Protein AF-F6YIW2-F1 (afdb_monomer_lite)

Structure (mmCIF, N/CA/C/O backbone):
data_AF-F6YIW2-F1
#
_entry.id   AF-F6YIW2-F1
#
loop_
_atom_site.group_PDB
_atom_site.id
_atom_site.type_symbol
_atom_site.label_atom_id
_atom_site.label_alt_id
_atom_site.label_comp_id
_atom_site.label_asym_id
_atom_site.label_entity_id
_atom_site.label_seq_id
_atom_site.pdbx_PDB_ins_code
_atom_site.Cartn_x
_atom_site.Cartn_y
_atom_site.Cartn_z
_atom_site.occupancy
_atom_site.B_iso_or_equiv
_atom_site.auth_seq_id
_atom_site.auth_comp_id
_atom_site.auth_asym_id
_atom_site.auth_atom_id
_atom_site.pdbx_PDB_model_num
ATOM 1 N N . MET A 1 1 ? 50.194 9.192 -9.537 1.00 61.00 1 MET A N 1
ATOM 2 C CA . MET A 1 1 ? 49.036 10.017 -9.965 1.00 61.00 1 MET A CA 1
ATOM 3 C C . MET A 1 1 ? 48.082 9.234 -10.865 1.00 61.00 1 MET A C 1
ATOM 5 O O . MET A 1 1 ? 46.906 9.185 -10.552 1.00 61.00 1 MET A O 1
ATOM 9 N N . THR A 1 2 ? 48.572 8.534 -11.891 1.00 62.59 2 THR A N 1
ATOM 10 C CA . THR A 1 2 ? 47.769 7.711 -12.825 1.00 62.59 2 THR A CA 1
ATOM 11 C C . THR A 1 2 ? 46.947 6.589 -12.168 1.00 62.59 2 THR A C 1
ATOM 13 O O . THR A 1 2 ? 45.785 6.411 -12.507 1.00 62.59 2 THR A O 1
ATOM 16 N N . SER A 1 3 ? 47.510 5.873 -11.187 1.00 70.31 3 SER A N 1
ATOM 17 C CA . SER A 1 3 ? 46.817 4.786 -10.462 1.00 70.31 3 SER A CA 1
ATOM 18 C C . SER A 1 3 ? 45.597 5.271 -9.662 1.00 70.31 3 SER A C 1
ATOM 20 O O . SER A 1 3 ? 44.532 4.660 -9.704 1.00 70.31 3 SER A O 1
ATOM 22 N N . MET A 1 4 ? 45.712 6.435 -9.012 1.00 70.56 4 MET A N 1
ATOM 23 C CA . MET A 1 4 ? 44.607 7.037 -8.258 1.00 70.56 4 MET A CA 1
ATOM 24 C C . MET A 1 4 ? 43.477 7.487 -9.190 1.00 70.56 4 MET A C 1
ATOM 26 O O . MET A 1 4 ? 42.307 7.289 -8.878 1.00 70.56 4 MET A O 1
ATOM 30 N N . SER A 1 5 ? 43.817 8.025 -10.367 1.00 73.56 5 SER A N 1
ATOM 31 C CA . SER A 1 5 ? 42.841 8.389 -11.400 1.00 73.56 5 SER A CA 1
ATOM 32 C C . SER A 1 5 ? 42.092 7.168 -11.946 1.00 73.56 5 SER A C 1
ATOM 34 O O . SER A 1 5 ? 40.879 7.232 -12.116 1.00 73.56 5 SER A O 1
ATOM 36 N N . ILE A 1 6 ? 42.785 6.045 -12.165 1.00 78.31 6 ILE A N 1
ATOM 37 C CA . ILE A 1 6 ? 42.169 4.784 -12.608 1.00 78.31 6 ILE A CA 1
ATOM 38 C C . ILE A 1 6 ? 41.186 4.265 -11.549 1.00 78.31 6 ILE A C 1
ATOM 40 O O . ILE A 1 6 ? 40.052 3.928 -11.882 1.00 78.31 6 ILE A O 1
ATOM 44 N N . LEU A 1 7 ? 41.575 4.270 -10.269 1.00 76.31 7 LEU A N 1
ATOM 45 C CA . LEU A 1 7 ? 40.708 3.841 -9.167 1.00 76.31 7 LEU A CA 1
ATOM 46 C C . LEU A 1 7 ? 39.437 4.704 -9.055 1.00 76.31 7 LEU A C 1
ATOM 48 O O . LEU A 1 7 ? 38.348 4.168 -8.865 1.00 76.31 7 LEU A O 1
ATOM 52 N N . ILE A 1 8 ? 39.553 6.023 -9.243 1.00 74.25 8 ILE A N 1
ATOM 53 C CA . ILE A 1 8 ? 38.407 6.948 -9.269 1.00 74.25 8 ILE A CA 1
ATOM 54 C C . ILE A 1 8 ? 37.468 6.628 -10.442 1.00 74.25 8 ILE A C 1
ATOM 56 O O . ILE A 1 8 ? 36.256 6.555 -10.245 1.00 74.25 8 ILE A O 1
ATOM 60 N N . PHE A 1 9 ? 38.005 6.370 -11.639 1.00 69.69 9 PHE A N 1
ATOM 61 C CA . PHE A 1 9 ? 37.203 5.948 -12.794 1.00 69.69 9 PHE A CA 1
ATOM 62 C C . PHE A 1 9 ? 36.454 4.632 -12.533 1.00 69.69 9 PHE A C 1
ATOM 64 O O . PHE A 1 9 ? 35.280 4.525 -12.885 1.00 69.69 9 PHE A O 1
ATOM 71 N N . PHE A 1 10 ? 37.084 3.662 -11.863 1.00 69.38 10 PHE A N 1
ATOM 72 C CA . PHE A 1 10 ? 36.423 2.419 -11.455 1.00 69.38 10 PHE A CA 1
ATOM 73 C C . PHE A 1 10 ? 35.316 2.654 -10.417 1.00 69.38 10 PHE A C 1
ATOM 75 O O . PHE A 1 10 ? 34.231 2.098 -10.566 1.00 69.38 10 PHE A O 1
ATOM 82 N N . ILE A 1 11 ? 35.527 3.508 -9.409 1.00 70.56 11 ILE A N 1
ATOM 83 C CA . ILE A 1 11 ? 34.497 3.851 -8.407 1.00 70.56 11 ILE A CA 1
ATOM 84 C C . ILE A 1 11 ? 33.288 4.537 -9.066 1.00 70.56 11 ILE A C 1
ATOM 86 O O . ILE A 1 11 ? 32.142 4.218 -8.740 1.00 70.56 11 ILE A O 1
ATOM 90 N N . LEU A 1 12 ? 33.522 5.428 -10.034 1.00 66.00 12 LEU A N 1
ATOM 91 C CA . LEU A 1 12 ? 32.457 6.083 -10.802 1.00 66.00 12 LEU A CA 1
ATOM 92 C C . LEU A 1 12 ? 31.682 5.090 -11.688 1.00 66.00 12 LEU A C 1
ATOM 94 O O . LEU A 1 12 ? 30.467 5.209 -11.803 1.00 66.00 12 LEU A O 1
ATOM 98 N N . PHE A 1 13 ? 32.347 4.077 -12.258 1.00 62.81 13 PHE A N 1
ATOM 99 C CA . PHE A 1 13 ? 31.697 3.019 -13.049 1.00 62.81 13 PHE A CA 1
ATOM 100 C C . PHE A 1 13 ? 30.932 1.994 -12.189 1.00 62.81 13 PHE A C 1
ATOM 102 O O . PHE A 1 13 ? 29.916 1.451 -12.626 1.00 62.81 13 PHE A O 1
ATOM 109 N N . ILE A 1 14 ? 31.404 1.721 -10.965 1.00 62.00 14 ILE A N 1
ATOM 110 C CA . ILE A 1 14 ? 30.761 0.806 -10.001 1.00 62.00 14 ILE A CA 1
ATOM 111 C C . ILE A 1 14 ? 29.582 1.480 -9.292 1.00 62.00 14 ILE A C 1
ATOM 113 O O . ILE A 1 14 ? 28.690 0.788 -8.794 1.00 62.00 14 ILE A O 1
ATOM 117 N N . SER A 1 15 ? 29.533 2.815 -9.302 1.00 61.22 15 SER A N 1
ATOM 118 C CA . SER A 1 15 ? 28.384 3.606 -8.862 1.00 61.22 15 SER A CA 1
ATOM 119 C C . SER A 1 15 ? 27.214 3.407 -9.832 1.00 61.22 15 SER A C 1
ATOM 121 O O . SER A 1 15 ? 26.832 4.301 -10.584 1.00 61.22 15 SER A O 1
ATOM 123 N N . ARG A 1 16 ? 26.627 2.203 -9.829 1.00 62.03 16 ARG A N 1
ATOM 124 C CA . ARG A 1 16 ? 25.298 1.959 -10.382 1.00 62.03 16 ARG A CA 1
ATOM 125 C C . ARG A 1 16 ? 24.383 2.964 -9.709 1.00 62.03 16 ARG A C 1
ATOM 127 O O . ARG A 1 16 ? 24.209 2.926 -8.494 1.00 62.03 16 ARG A O 1
ATOM 134 N N . THR A 1 17 ? 23.814 3.866 -10.492 1.00 60.62 17 THR A N 1
ATOM 135 C CA . THR A 1 17 ? 22.760 4.754 -10.023 1.00 60.62 17 THR A CA 1
ATOM 136 C C . THR A 1 17 ? 21.608 3.882 -9.532 1.00 60.62 17 THR A C 1
ATOM 138 O O . THR A 1 17 ? 20.867 3.288 -10.316 1.00 60.62 17 THR A O 1
ATOM 141 N N . THR A 1 18 ? 21.478 3.741 -8.214 1.00 63.31 18 THR A N 1
ATOM 142 C CA . THR A 1 18 ? 20.303 3.130 -7.606 1.00 63.31 18 THR A CA 1
ATOM 143 C C . THR A 1 18 ? 19.163 4.117 -7.807 1.00 63.31 18 THR A C 1
ATOM 145 O O . THR A 1 18 ? 19.045 5.124 -7.113 1.00 63.31 18 THR A O 1
ATOM 148 N N . LYS A 1 19 ? 18.340 3.886 -8.833 1.00 70.50 19 LYS A N 1
ATOM 149 C CA . LYS A 1 19 ? 17.105 4.655 -8.987 1.00 70.50 19 LYS A CA 1
ATOM 150 C C . LYS A 1 19 ? 16.239 4.370 -7.765 1.00 70.50 19 LYS A C 1
ATOM 152 O O . LYS A 1 19 ? 15.968 3.207 -7.467 1.00 70.50 19 LYS A O 1
ATOM 157 N N . ALA A 1 20 ? 15.847 5.423 -7.054 1.00 74.75 20 ALA A N 1
ATOM 158 C CA . ALA A 1 20 ? 14.911 5.298 -5.951 1.00 74.75 20 ALA A CA 1
ATOM 159 C C . ALA A 1 20 ? 13.611 4.670 -6.469 1.00 74.75 20 ALA A C 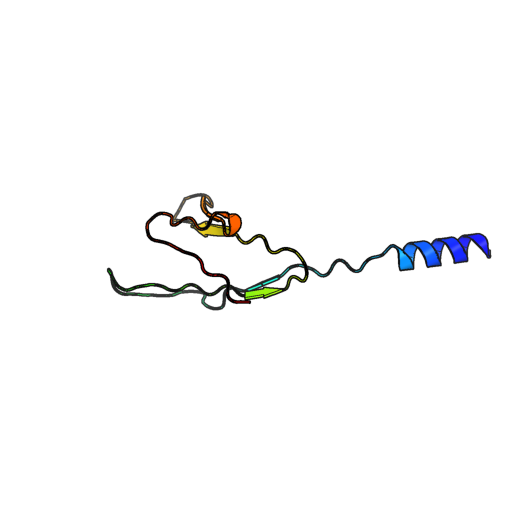1
ATOM 161 O O . ALA A 1 20 ? 13.108 5.046 -7.528 1.00 74.75 20 ALA A O 1
ATOM 162 N N . GLN A 1 21 ? 13.094 3.697 -5.726 1.00 82.69 21 GLN A N 1
ATOM 163 C CA . GLN A 1 21 ? 11.757 3.175 -5.960 1.00 82.69 21 GLN A CA 1
ATOM 164 C C . GLN A 1 21 ? 10.756 4.196 -5.435 1.00 82.69 21 GLN A C 1
ATOM 166 O O . GLN A 1 21 ? 10.910 4.700 -4.323 1.00 82.69 21 GLN A O 1
ATOM 171 N N . SER A 1 22 ? 9.732 4.489 -6.225 1.00 87.00 22 SER A 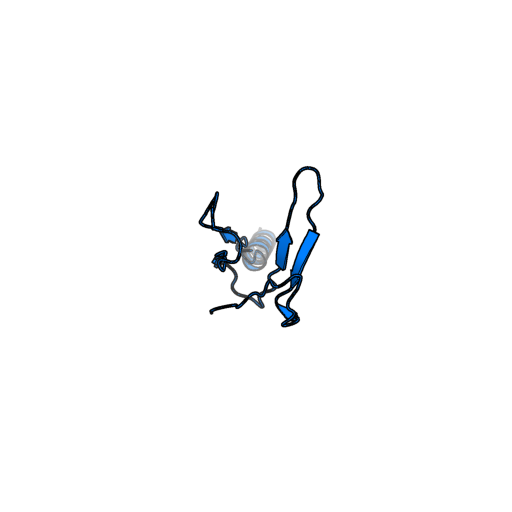N 1
ATOM 172 C CA . SER A 1 22 ? 8.621 5.324 -5.787 1.00 87.00 22 SER A CA 1
ATOM 173 C C . SER A 1 22 ? 7.315 4.560 -5.896 1.00 87.00 22 SER A C 1
ATOM 175 O O . SER A 1 22 ? 7.143 3.719 -6.782 1.00 87.00 22 SER A O 1
ATOM 177 N N . VAL A 1 23 ? 6.407 4.871 -4.978 1.00 88.94 23 VAL A N 1
ATOM 178 C CA . VAL A 1 23 ? 5.015 4.434 -4.987 1.00 88.94 23 VAL A CA 1
ATOM 179 C C . VAL A 1 23 ? 4.158 5.677 -4.780 1.00 88.94 23 VAL A C 1
ATOM 181 O O . VAL A 1 23 ? 4.475 6.509 -3.930 1.00 88.94 23 VAL A O 1
ATOM 184 N N . THR A 1 24 ? 3.098 5.819 -5.564 1.00 91.56 24 THR A N 1
ATOM 185 C CA . THR A 1 24 ? 2.168 6.943 -5.493 1.00 91.56 24 THR A CA 1
ATOM 186 C C . THR A 1 24 ? 0.744 6.413 -5.400 1.00 91.56 24 THR A C 1
ATOM 188 O O . THR A 1 24 ? 0.304 5.605 -6.219 1.00 91.56 24 THR A O 1
ATOM 191 N N . GLN A 1 25 ? 0.027 6.878 -4.381 1.00 89.06 25 GLN A N 1
ATOM 192 C CA . GLN A 1 25 ? -1.395 6.625 -4.179 1.00 89.06 25 GLN A CA 1
ATOM 193 C C . GLN A 1 25 ? -2.118 7.955 -4.433 1.00 89.06 25 GLN A C 1
ATOM 195 O O . GLN A 1 25 ? -1.780 8.935 -3.776 1.00 89.06 25 GLN A O 1
ATOM 200 N N . PRO A 1 26 ? -3.004 8.038 -5.439 1.00 77.69 26 PRO A N 1
ATOM 201 C CA . PRO A 1 26 ? -3.497 9.317 -5.944 1.00 77.69 26 PRO A CA 1
ATOM 202 C C . PRO A 1 26 ? -4.629 9.934 -5.111 1.00 77.69 26 PRO A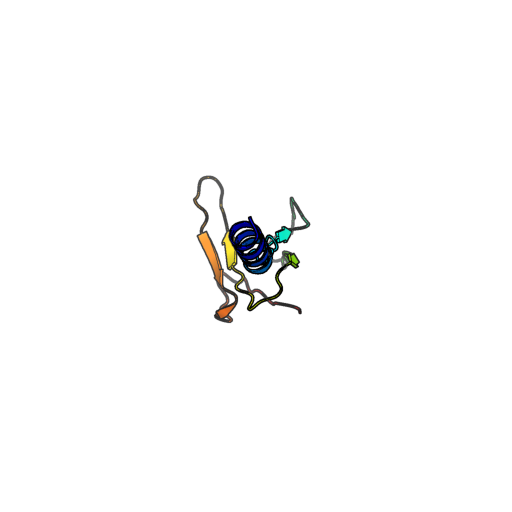 C 1
ATOM 204 O O . PRO A 1 26 ? -4.816 11.143 -5.186 1.00 77.69 26 PRO A O 1
ATOM 207 N N . GLU A 1 27 ? -5.378 9.138 -4.340 1.00 79.06 27 GLU A N 1
ATOM 208 C CA . GLU A 1 27 ? -6.474 9.627 -3.495 1.00 79.06 27 GLU A CA 1
ATOM 209 C C . GLU A 1 27 ? -6.113 9.577 -2.006 1.00 79.06 27 GLU A C 1
ATOM 211 O O . GLU A 1 27 ? -5.814 8.509 -1.467 1.00 79.06 27 GLU A O 1
ATOM 216 N N . ASP A 1 28 ? -6.247 10.724 -1.335 1.00 77.75 28 ASP A N 1
ATOM 217 C CA . ASP A 1 28 ? -6.060 10.848 0.115 1.00 77.75 28 ASP A CA 1
ATOM 218 C C . ASP A 1 28 ? -7.267 10.314 0.905 1.00 77.75 28 ASP A C 1
ATOM 220 O O . ASP A 1 28 ? -7.116 9.777 2.004 1.00 77.75 28 ASP A O 1
ATOM 224 N N . GLN A 1 29 ? -8.479 10.443 0.350 1.00 88.31 29 GLN A N 1
ATOM 225 C CA . GLN A 1 29 ? -9.714 9.979 0.977 1.00 88.31 29 GLN A CA 1
ATOM 226 C C . GLN A 1 29 ? -10.746 9.558 -0.074 1.00 88.31 29 GLN A C 1
ATOM 228 O O . GLN A 1 29 ? -11.046 10.302 -1.004 1.00 88.31 29 GLN A O 1
ATOM 233 N N . ILE A 1 30 ? -11.339 8.380 0.122 1.00 89.38 30 ILE A N 1
ATOM 234 C CA . ILE A 1 30 ? -12.427 7.852 -0.704 1.00 89.38 30 ILE A CA 1
ATOM 235 C C . ILE A 1 30 ? -13.602 7.527 0.217 1.00 89.38 30 ILE A C 1
ATOM 237 O O . ILE A 1 30 ? -13.427 6.921 1.275 1.00 89.38 30 ILE A O 1
ATOM 241 N N . SER A 1 31 ? -14.807 7.927 -0.180 1.00 92.75 31 SER A N 1
ATOM 242 C CA . SER A 1 31 ? -16.049 7.583 0.513 1.00 92.75 31 SER A CA 1
ATOM 243 C C . SER A 1 31 ? -16.958 6.818 -0.438 1.00 92.75 31 SER A C 1
ATOM 245 O O . SER A 1 31 ? -17.214 7.264 -1.553 1.00 92.75 31 SER A O 1
ATOM 247 N N . VAL A 1 32 ? -17.429 5.658 0.008 1.00 92.81 32 VAL A N 1
ATOM 248 C CA . VAL A 1 32 ? -18.321 4.770 -0.744 1.00 92.81 32 VAL A CA 1
ATOM 249 C C . VAL A 1 32 ? -19.503 4.377 0.132 1.00 92.81 32 VAL A C 1
ATOM 251 O O . VAL A 1 32 ? -19.412 4.426 1.360 1.00 92.81 32 VAL A O 1
ATOM 254 N N . PHE A 1 33 ? -20.609 3.979 -0.490 1.00 96.12 33 PHE A N 1
ATOM 255 C CA . PHE A 1 33 ? -21.727 3.386 0.236 1.00 96.12 33 PHE A CA 1
ATOM 256 C C . PHE A 1 33 ? -21.404 1.950 0.646 1.00 96.12 33 PHE A C 1
ATOM 258 O O . PHE A 1 33 ? -20.675 1.239 -0.050 1.00 96.12 33 PHE A O 1
ATOM 265 N N . GLU A 1 34 ? -21.977 1.507 1.762 1.00 95.19 34 GLU A N 1
ATOM 266 C CA . GLU A 1 34 ? -21.874 0.115 2.193 1.00 95.19 34 GLU A CA 1
ATOM 267 C C . GLU A 1 34 ? -22.340 -0.838 1.078 1.00 95.19 34 GLU A C 1
ATOM 269 O O . GLU A 1 34 ? -23.319 -0.575 0.379 1.00 95.19 34 GLU A O 1
ATOM 274 N N . GLY A 1 35 ? -21.592 -1.923 0.866 1.00 91.81 35 GLY A N 1
ATOM 275 C CA . GLY A 1 35 ? -21.846 -2.898 -0.200 1.00 91.81 35 GLY A CA 1
ATOM 276 C C . GLY A 1 35 ? -21.417 -2.456 -1.604 1.00 91.81 35 GLY A C 1
ATOM 277 O O . GLY A 1 35 ? -21.390 -3.287 -2.510 1.00 91.81 35 GLY A O 1
ATOM 278 N N . SER A 1 36 ? -21.036 -1.190 -1.800 1.00 94.62 36 SER A N 1
ATOM 279 C CA . SER A 1 36 ? -20.461 -0.744 -3.073 1.00 94.62 36 SER A CA 1
ATOM 280 C C . SER A 1 36 ? -19.009 -1.213 -3.207 1.00 94.62 36 SER A C 1
ATOM 282 O O . SER A 1 36 ? -18.279 -1.240 -2.211 1.00 94.62 36 SER A O 1
ATOM 284 N N . PRO A 1 37 ? -18.552 -1.564 -4.422 1.00 91.50 37 PRO A N 1
ATOM 285 C CA . PRO A 1 37 ? -17.152 -1.898 -4.645 1.00 91.50 37 PRO A CA 1
ATOM 286 C C . PRO A 1 37 ? -16.261 -0.669 -4.424 1.00 91.50 37 PRO A C 1
ATOM 288 O O . PRO A 1 37 ? -16.644 0.460 -4.735 1.00 91.50 37 PRO A O 1
ATOM 291 N N . VAL A 1 38 ? -15.049 -0.902 -3.920 1.00 90.19 38 VAL A N 1
ATOM 292 C CA . VAL A 1 38 ? -14.005 0.118 -3.777 1.00 90.19 38 VAL A CA 1
ATOM 293 C C . VAL A 1 38 ? -12.778 -0.300 -4.576 1.00 90.19 38 VAL A C 1
ATOM 295 O O . VAL A 1 38 ? -12.342 -1.449 -4.505 1.00 90.19 38 VAL A O 1
ATOM 298 N N . GLU A 1 39 ? -12.212 0.639 -5.327 1.00 90.75 39 GLU A N 1
ATOM 299 C CA . GLU A 1 39 ? -10.975 0.449 -6.078 1.00 90.75 39 GLU A CA 1
ATOM 300 C C . GLU A 1 39 ? -9.929 1.439 -5.564 1.00 90.75 39 GLU A C 1
ATOM 302 O O . GLU A 1 39 ? -10.164 2.646 -5.537 1.00 90.75 39 GLU A O 1
ATOM 307 N N . LEU A 1 40 ? -8.772 0.925 -5.147 1.00 90.12 40 LEU A N 1
ATOM 308 C CA . LEU A 1 40 ? -7.636 1.736 -4.719 1.00 90.12 40 LEU A CA 1
ATOM 309 C C . LEU A 1 40 ? -6.546 1.665 -5.782 1.00 90.12 40 LEU A C 1
ATOM 311 O O . LEU A 1 40 ? -6.125 0.578 -6.178 1.00 90.12 40 LEU A O 1
ATOM 315 N N . LYS A 1 41 ? -6.053 2.827 -6.212 1.00 90.38 41 LYS A N 1
ATOM 316 C CA . LYS A 1 41 ? -4.995 2.915 -7.222 1.00 90.38 41 LYS A CA 1
ATOM 317 C C . LYS A 1 41 ? -3.630 3.088 -6.572 1.00 90.38 41 LYS A C 1
ATOM 319 O O . LYS A 1 41 ? -3.460 3.809 -5.592 1.00 90.38 41 LYS A O 1
ATOM 324 N N . CYS A 1 42 ? -2.648 2.410 -7.145 1.00 88.94 42 CYS A N 1
ATOM 325 C CA . CYS A 1 42 ? -1.257 2.470 -6.733 1.00 88.94 42 CYS A CA 1
ATOM 326 C C . CYS A 1 42 ? -0.402 2.451 -7.997 1.00 88.94 42 CYS A C 1
ATOM 328 O O . CYS A 1 42 ? -0.460 1.495 -8.773 1.00 88.94 42 CYS A O 1
ATOM 330 N N . THR A 1 43 ? 0.362 3.514 -8.226 1.00 90.75 43 THR A N 1
ATOM 331 C CA . THR A 1 43 ? 1.365 3.567 -9.292 1.00 90.75 43 THR A CA 1
ATOM 332 C C . THR A 1 43 ? 2.746 3.451 -8.675 1.00 90.75 43 THR A C 1
ATOM 334 O O . THR A 1 43 ? 2.974 3.859 -7.538 1.00 90.75 43 THR A O 1
ATOM 337 N N . TYR A 1 44 ? 3.684 2.855 -9.398 1.00 87.75 44 TYR A N 1
ATOM 338 C CA . TYR A 1 44 ? 5.040 2.678 -8.903 1.00 87.75 44 TYR A CA 1
ATOM 339 C C . TYR A 1 44 ? 6.048 2.858 -10.035 1.00 87.75 44 TYR A C 1
ATOM 341 O O . TYR A 1 44 ? 5.742 2.620 -11.203 1.00 87.75 44 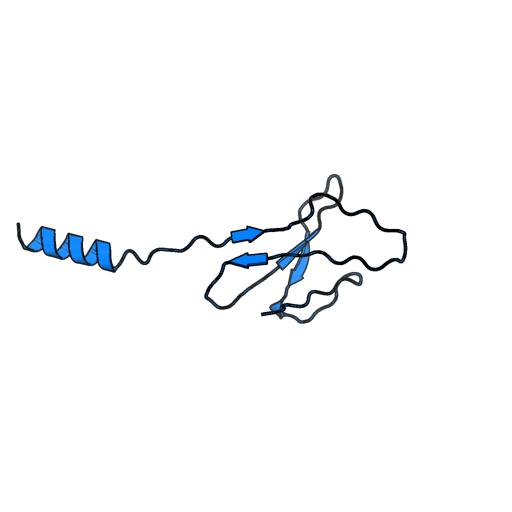TYR A O 1
ATOM 349 N N . SER A 1 45 ? 7.268 3.255 -9.682 1.00 87.50 45 SER A N 1
ATOM 350 C CA . SER A 1 45 ? 8.389 3.343 -10.617 1.00 87.50 45 SER A CA 1
ATOM 351 C C . SER A 1 45 ? 9.461 2.339 -10.216 1.00 87.50 45 SER A C 1
ATOM 353 O O . SER A 1 45 ? 10.208 2.549 -9.257 1.00 87.50 45 SER A O 1
ATOM 355 N N . TYR A 1 46 ? 9.512 1.209 -10.927 1.00 84.38 46 TYR A N 1
ATOM 356 C CA . TYR A 1 46 ? 10.548 0.196 -10.741 1.00 84.38 46 TYR A CA 1
ATOM 357 C C . TYR A 1 46 ? 10.799 -0.604 -12.021 1.00 84.38 46 TYR A C 1
ATOM 359 O O . TYR A 1 46 ? 9.865 -1.027 -12.693 1.00 84.38 46 TYR A O 1
ATOM 367 N N . SER A 1 47 ? 12.072 -0.826 -12.346 1.00 79.31 47 SER A N 1
ATOM 368 C CA . SER A 1 47 ? 12.500 -1.464 -13.597 1.00 79.31 47 SER A CA 1
ATOM 369 C C . SER A 1 47 ? 12.796 -2.967 -13.483 1.00 79.31 47 SER A C 1
ATOM 371 O O . SER A 1 47 ? 13.191 -3.573 -14.474 1.00 79.31 47 SER A O 1
ATOM 373 N N . GLY A 1 48 ? 12.683 -3.561 -12.291 1.00 82.00 48 GLY A N 1
ATOM 374 C CA . GLY A 1 48 ? 13.004 -4.971 -12.030 1.00 82.00 48 GLY A CA 1
ATOM 375 C C . GLY A 1 48 ? 11.774 -5.857 -11.810 1.00 82.00 48 GLY A C 1
ATOM 376 O O . GLY A 1 48 ? 10.656 -5.495 -12.165 1.00 82.00 48 GLY A O 1
ATOM 377 N N . ALA A 1 49 ? 11.982 -7.022 -11.187 1.00 82.12 49 ALA A N 1
ATOM 378 C CA . ALA A 1 49 ? 10.893 -7.891 -10.739 1.00 82.12 49 ALA A CA 1
ATOM 379 C C . ALA A 1 49 ? 10.107 -7.218 -9.603 1.00 82.12 49 ALA A C 1
ATOM 381 O O . ALA A 1 49 ? 10.658 -6.918 -8.545 1.00 82.12 49 ALA A O 1
ATOM 382 N N . VAL A 1 50 ? 8.825 -6.950 -9.835 1.00 81.19 50 VAL A N 1
ATOM 383 C CA . VAL A 1 50 ? 7.996 -6.141 -8.939 1.00 81.19 50 VAL A CA 1
ATOM 384 C C . VAL A 1 50 ? 7.385 -7.008 -7.838 1.00 81.19 50 VAL A C 1
ATOM 386 O O . VAL A 1 50 ? 6.674 -7.972 -8.116 1.00 81.19 50 VAL A O 1
ATOM 389 N N . TYR A 1 51 ? 7.614 -6.616 -6.585 1.00 85.06 51 TYR A N 1
ATOM 390 C CA . TYR A 1 51 ? 6.989 -7.209 -5.403 1.00 85.06 51 TYR A CA 1
ATOM 391 C C . TYR A 1 51 ? 6.156 -6.143 -4.697 1.00 85.06 51 TYR A C 1
ATOM 393 O O . TYR A 1 51 ? 6.697 -5.288 -3.999 1.00 85.06 51 TYR A O 1
ATOM 401 N N . LEU A 1 52 ? 4.840 -6.177 -4.909 1.00 87.88 52 LEU A N 1
ATOM 402 C CA . LEU A 1 52 ? 3.904 -5.238 -4.293 1.00 87.88 52 LEU A CA 1
ATOM 403 C C . LEU A 1 52 ? 3.163 -5.886 -3.128 1.00 87.88 52 LEU A C 1
ATOM 405 O O . LEU A 1 52 ? 2.799 -7.068 -3.161 1.00 87.88 52 LEU A O 1
ATOM 409 N N . PHE A 1 53 ? 2.912 -5.065 -2.117 1.00 90.31 53 PHE A N 1
ATOM 410 C CA . PHE A 1 53 ? 2.205 -5.429 -0.902 1.00 90.31 53 PHE A CA 1
ATOM 411 C C . PHE A 1 53 ? 1.152 -4.365 -0.620 1.00 90.31 53 PHE A C 1
ATOM 413 O O . PHE A 1 53 ? 1.438 -3.171 -0.708 1.00 90.31 53 PHE A O 1
ATOM 420 N N . TRP A 1 54 ? -0.044 -4.803 -0.247 1.00 91.44 54 TRP A N 1
ATOM 421 C CA . TRP A 1 54 ? -1.085 -3.926 0.269 1.00 91.44 54 TRP A CA 1
ATOM 422 C C . TRP A 1 54 ? -1.136 -4.062 1.779 1.00 91.44 54 TRP A C 1
ATOM 424 O O . TRP A 1 54 ? -1.174 -5.177 2.301 1.00 91.44 54 TRP A O 1
ATOM 434 N N . TYR A 1 55 ? -1.162 -2.928 2.470 1.00 92.31 55 TYR A N 1
ATOM 435 C CA . TYR A 1 55 ? -1.318 -2.868 3.915 1.00 92.31 55 TYR A CA 1
ATOM 436 C C . TYR A 1 55 ? -2.610 -2.148 4.273 1.00 92.31 55 TYR A C 1
ATOM 438 O O . TYR A 1 55 ? -3.026 -1.219 3.585 1.00 92.31 55 TYR A O 1
ATOM 446 N N . VAL A 1 56 ? -3.214 -2.556 5.384 1.00 92.75 56 VAL A N 1
ATOM 447 C CA . VAL A 1 56 ? -4.351 -1.869 5.994 1.00 92.75 56 VAL A CA 1
ATOM 448 C C . VAL A 1 56 ? -3.966 -1.389 7.388 1.00 92.75 56 VAL A C 1
ATOM 450 O O . VAL A 1 56 ? -3.221 -2.055 8.114 1.00 92.75 56 VAL A O 1
ATOM 453 N N . ARG A 1 57 ? -4.473 -0.215 7.762 1.00 93.62 57 ARG A N 1
ATOM 454 C CA . ARG A 1 57 ? -4.366 0.330 9.113 1.00 93.62 57 ARG A CA 1
ATOM 455 C C . ARG A 1 57 ? -5.742 0.811 9.556 1.00 93.62 57 ARG A C 1
ATOM 457 O O . ARG A 1 57 ? -6.300 1.720 8.954 1.00 93.62 57 ARG A O 1
ATOM 464 N N . TYR A 1 58 ? -6.252 0.219 10.627 1.00 93.06 58 TYR A N 1
ATOM 465 C CA . TYR A 1 58 ? -7.444 0.705 11.317 1.00 93.06 58 TYR A CA 1
ATOM 466 C C . TYR A 1 58 ? -7.057 1.724 12.401 1.00 93.06 58 TYR A C 1
ATOM 468 O O . TYR A 1 58 ? -5.897 1.734 12.833 1.00 93.06 58 TYR A O 1
ATOM 476 N N . PRO A 1 59 ? -7.997 2.569 12.866 1.00 95.69 59 PRO A N 1
ATOM 477 C CA . PRO A 1 59 ? -7.740 3.491 13.968 1.00 95.69 59 PRO A CA 1
ATOM 478 C C . PRO A 1 59 ? -7.102 2.775 15.166 1.00 95.69 59 PRO A C 1
ATOM 480 O O . PRO A 1 59 ? -7.568 1.717 15.585 1.00 95.69 59 PRO A O 1
ATOM 483 N N . ASN A 1 60 ? -6.024 3.351 15.704 1.00 95.50 60 ASN A N 1
ATOM 484 C CA . ASN A 1 60 ? -5.267 2.838 16.856 1.00 95.50 60 ASN A CA 1
ATOM 485 C C . ASN A 1 60 ? -4.602 1.459 16.671 1.00 95.50 60 ASN A C 1
ATOM 487 O O . ASN A 1 60 ? -4.186 0.846 17.653 1.00 95.50 60 ASN A O 1
ATOM 491 N N . GLN A 1 61 ? -4.471 0.962 15.439 1.00 95.75 61 GLN A N 1
ATOM 492 C CA . GLN A 1 61 ? -3.806 -0.312 15.154 1.00 95.75 61 GLN A CA 1
ATOM 493 C C . GLN A 1 61 ? -2.503 -0.128 14.369 1.00 95.75 61 GLN A C 1
ATOM 495 O O . GLN A 1 61 ? -2.284 0.870 13.679 1.00 95.75 61 GLN A O 1
ATOM 500 N N . GLY A 1 62 ? -1.628 -1.132 14.456 1.00 95.56 62 GLY A N 1
ATOM 501 C CA . GLY A 1 62 ? -0.444 -1.235 13.606 1.00 95.56 62 GLY A CA 1
ATOM 502 C C . GLY A 1 62 ? -0.797 -1.515 12.141 1.00 95.56 62 GLY A C 1
ATOM 503 O O . GLY A 1 62 ? -1.915 -1.919 11.815 1.00 95.56 62 GLY A O 1
ATOM 504 N N . LEU A 1 63 ? 0.183 -1.316 11.255 1.00 95.81 63 LEU A N 1
ATOM 505 C CA . LEU A 1 63 ? 0.092 -1.762 9.862 1.00 95.81 63 LEU A CA 1
ATOM 506 C C . LEU A 1 63 ? -0.038 -3.286 9.817 1.00 95.81 63 LEU A C 1
ATOM 508 O O . LEU A 1 63 ? 0.759 -3.997 10.426 1.00 95.81 63 LEU A O 1
ATOM 512 N N . GLN A 1 64 ? -1.015 -3.773 9.063 1.00 94.88 64 GLN A N 1
ATOM 513 C CA . GLN A 1 64 ? -1.246 -5.197 8.838 1.00 94.88 64 GLN A CA 1
ATOM 514 C C . GLN A 1 64 ? -1.157 -5.488 7.344 1.00 94.88 64 GLN A C 1
ATOM 516 O O . GLN A 1 64 ? -1.663 -4.712 6.534 1.00 94.88 64 GLN A O 1
ATOM 521 N N . VAL A 1 65 ? -0.517 -6.598 6.971 1.00 92.75 65 VAL A N 1
ATOM 522 C CA . VAL A 1 65 ? -0.492 -7.048 5.572 1.00 92.75 65 VAL A CA 1
ATOM 523 C C . VAL A 1 65 ? -1.904 -7.471 5.179 1.00 92.75 65 VAL A C 1
ATOM 525 O O . VAL A 1 65 ? -2.493 -8.339 5.821 1.00 92.75 65 VAL A O 1
ATOM 528 N N . LEU A 1 66 ? -2.431 -6.863 4.120 1.00 92.25 66 LEU A N 1
ATOM 529 C CA . LEU A 1 66 ? -3.710 -7.227 3.524 1.00 92.25 66 LEU A CA 1
ATOM 530 C C . LEU A 1 66 ? -3.496 -8.197 2.362 1.00 92.25 66 LEU A C 1
ATOM 532 O O . LEU A 1 66 ? -4.050 -9.290 2.387 1.00 92.25 66 LEU A O 1
ATOM 536 N N . LEU A 1 67 ? -2.660 -7.833 1.383 1.00 92.44 67 LEU A N 1
ATOM 537 C CA . LEU A 1 67 ? -2.396 -8.652 0.194 1.00 92.44 67 LEU A CA 1
ATOM 538 C C . LEU A 1 67 ? -0.911 -8.665 -0.156 1.00 92.44 67 LEU A C 1
ATOM 540 O O . LEU A 1 67 ? -0.199 -7.673 0.026 1.00 92.44 67 LEU A O 1
ATOM 544 N N . ARG A 1 68 ? -0.470 -9.778 -0.740 1.00 89.50 68 ARG A N 1
ATOM 545 C CA . ARG A 1 68 ? 0.835 -9.918 -1.383 1.00 89.50 68 ARG A CA 1
ATOM 546 C C . ARG A 1 68 ? 0.607 -10.271 -2.845 1.00 89.50 68 ARG A C 1
ATOM 548 O O . ARG A 1 68 ? -0.048 -11.259 -3.146 1.00 89.50 68 ARG A O 1
ATOM 555 N N . HIS A 1 69 ? 1.180 -9.497 -3.758 1.00 77.69 69 HIS A N 1
ATOM 556 C CA . HIS A 1 69 ? 0.942 -9.700 -5.188 1.00 77.69 69 HIS A CA 1
ATOM 557 C C . HIS A 1 69 ? 1.386 -11.086 -5.696 1.00 77.69 69 HIS A C 1
ATOM 559 O O . HIS A 1 69 ? 0.801 -11.633 -6.621 1.00 77.69 69 HIS A O 1
ATOM 565 N N . THR A 1 70 ? 2.400 -11.692 -5.078 1.00 70.81 70 THR A N 1
ATOM 566 C CA . THR A 1 70 ? 2.972 -12.960 -5.553 1.00 70.81 70 THR A CA 1
ATOM 567 C C . THR A 1 70 ? 2.067 -14.179 -5.372 1.00 70.81 70 THR A C 1
ATOM 569 O O . THR A 1 70 ? 2.410 -15.229 -5.903 1.00 70.81 70 THR A O 1
ATOM 572 N N . SER A 1 71 ? 0.985 -14.093 -4.590 1.00 66.81 71 SER A N 1
ATOM 573 C CA . SER A 1 71 ? 0.194 -15.272 -4.211 1.00 66.81 71 SER A CA 1
ATOM 574 C C . SER A 1 71 ? -1.138 -15.421 -4.951 1.00 66.81 71 SER A C 1
ATOM 576 O O . SER A 1 71 ? -1.743 -16.483 -4.861 1.00 66.81 71 SER A O 1
ATOM 578 N N . GLY A 1 72 ? -1.601 -14.406 -5.696 1.00 70.00 72 GLY A N 1
ATOM 579 C CA . GLY A 1 72 ? -2.932 -14.433 -6.328 1.00 70.00 72 GLY A CA 1
ATOM 580 C C . GLY A 1 72 ? -4.085 -14.573 -5.321 1.00 70.00 72 GLY A C 1
ATOM 581 O O . GLY A 1 72 ? -5.195 -14.941 -5.693 1.00 70.00 72 GLY A O 1
ATOM 582 N N . GLU A 1 73 ? -3.815 -14.319 -4.040 1.00 78.19 73 GLU A N 1
ATOM 583 C CA . GLU A 1 73 ? -4.751 -14.540 -2.944 1.00 78.19 73 GLU A CA 1
ATOM 584 C C . GLU A 1 73 ? -5.728 -13.374 -2.798 1.00 78.19 73 GLU A C 1
ATOM 586 O O . GLU A 1 73 ? -5.362 -12.203 -2.922 1.00 78.19 73 GLU A O 1
ATOM 591 N N . SER A 1 74 ? -6.970 -13.707 -2.452 1.00 86.19 74 SER A N 1
ATOM 592 C CA . SER A 1 74 ? -7.940 -12.761 -1.910 1.00 86.19 74 SER A CA 1
ATOM 593 C C . SER A 1 74 ? -7.901 -12.792 -0.384 1.00 86.19 74 SER A C 1
ATOM 595 O O . SER A 1 74 ? -7.896 -13.875 0.206 1.00 86.19 74 SER A O 1
ATOM 597 N N . ASN A 1 75 ? -7.961 -11.635 0.269 1.00 88.44 75 ASN A N 1
ATOM 598 C CA . ASN A 1 75 ? -8.032 -11.546 1.728 1.00 88.44 75 ASN A CA 1
ATOM 599 C C . ASN A 1 75 ? -9.147 -10.586 2.143 1.00 88.44 75 ASN A C 1
ATOM 601 O O . ASN A 1 75 ? -9.189 -9.453 1.672 1.00 88.44 75 ASN A O 1
ATOM 605 N N . LYS A 1 76 ? -10.056 -11.031 3.021 1.00 87.75 76 LYS A N 1
ATOM 606 C CA . LYS A 1 76 ? -11.224 -10.251 3.485 1.00 87.75 76 LYS A CA 1
ATOM 607 C C . LYS A 1 76 ? -12.047 -9.622 2.343 1.00 87.75 76 LYS A C 1
ATOM 609 O O . LYS A 1 76 ? -12.545 -8.513 2.485 1.00 87.75 76 LYS A O 1
ATOM 614 N N . GLY A 1 77 ? -12.158 -10.312 1.206 1.00 88.69 77 GLY A N 1
ATOM 615 C CA . GLY A 1 77 ? -12.869 -9.818 0.018 1.00 88.69 77 GLY A CA 1
ATOM 616 C C . GLY A 1 77 ? -12.086 -8.817 -0.841 1.00 88.69 77 GLY A C 1
ATOM 617 O O . GLY A 1 77 ? -12.594 -8.385 -1.869 1.00 88.69 77 GLY A O 1
ATOM 618 N N . PHE A 1 78 ? -10.851 -8.4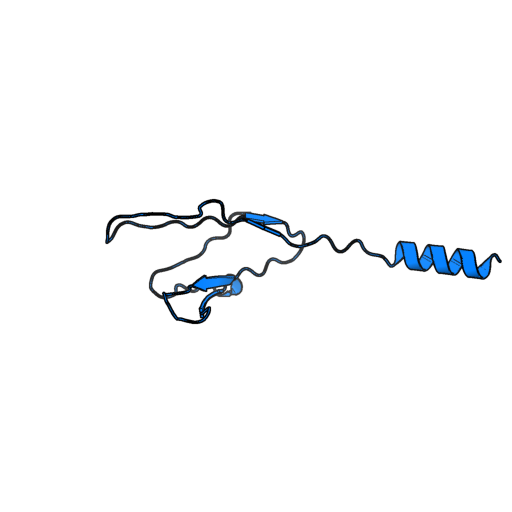74 -0.467 1.00 89.44 78 PHE A N 1
ATOM 619 C CA . PHE A 1 78 ? -9.962 -7.655 -1.287 1.00 89.44 78 PHE A CA 1
ATOM 620 C C . PHE A 1 78 ? -9.127 -8.527 -2.219 1.00 89.44 78 PHE A C 1
ATOM 622 O O . PHE A 1 78 ? -8.644 -9.593 -1.832 1.00 89.44 78 PHE A O 1
ATOM 629 N N . GLN A 1 79 ? -8.912 -8.020 -3.427 1.00 90.69 79 GLN A N 1
ATOM 630 C CA . GLN A 1 79 ? -8.033 -8.587 -4.441 1.00 90.69 79 GLN A CA 1
ATOM 631 C C . GLN A 1 79 ? -7.203 -7.465 -5.067 1.00 90.69 79 GLN A C 1
ATOM 633 O O . GLN A 1 79 ? -7.626 -6.309 -5.081 1.00 90.69 79 GLN A O 1
ATOM 638 N N . ALA A 1 80 ? -6.024 -7.802 -5.583 1.00 88.62 80 ALA A N 1
ATOM 639 C CA . ALA A 1 80 ? -5.154 -6.849 -6.256 1.00 88.62 80 ALA A CA 1
ATOM 640 C C . ALA A 1 80 ? -4.774 -7.384 -7.633 1.00 88.62 80 ALA A C 1
ATOM 642 O O . ALA A 1 80 ? -4.248 -8.488 -7.756 1.00 88.62 80 ALA A O 1
ATOM 643 N N . THR A 1 81 ? -5.011 -6.572 -8.656 1.00 84.38 81 THR A N 1
ATOM 644 C CA . THR A 1 81 ? -4.571 -6.833 -10.025 1.00 84.38 81 THR A CA 1
ATOM 645 C C . THR A 1 81 ? -3.428 -5.896 -10.371 1.00 84.38 81 THR A C 1
ATOM 647 O O . THR A 1 81 ? -3.482 -4.701 -10.075 1.00 84.38 81 THR A O 1
ATOM 650 N N . HIS A 1 82 ? -2.392 -6.428 -11.010 1.00 77.38 82 HIS A N 1
ATOM 651 C CA . HIS A 1 82 ? -1.314 -5.625 -11.567 1.00 77.38 82 HIS A CA 1
ATOM 652 C C . HIS A 1 82 ? -1.539 -5.454 -13.068 1.00 77.38 82 HIS A C 1
ATOM 654 O O . HIS A 1 82 ? -1.510 -6.429 -13.814 1.00 77.38 82 HIS A O 1
ATOM 660 N N . ASN A 1 83 ? -1.769 -4.215 -13.498 1.00 68.00 83 ASN A N 1
ATOM 661 C CA . ASN A 1 83 ? -1.776 -3.862 -14.912 1.00 68.00 83 ASN A CA 1
ATOM 662 C C . ASN A 1 83 ? -0.389 -3.315 -15.254 1.00 68.00 83 ASN A C 1
ATOM 664 O O . ASN A 1 83 ? 0.079 -2.372 -14.611 1.00 68.00 83 ASN A O 1
ATOM 668 N N . LYS A 1 84 ? 0.279 -3.956 -16.214 1.00 59.75 84 LYS A N 1
ATOM 669 C CA . LYS A 1 84 ? 1.598 -3.548 -16.697 1.00 59.75 84 LYS A CA 1
ATOM 670 C C . LYS A 1 84 ? 1.490 -2.455 -17.751 1.00 59.75 84 LYS A C 1
ATOM 672 O O . LYS A 1 84 ? 0.568 -2.553 -18.588 1.00 59.75 84 LYS A O 1
#

Organism: Monodelphis domestica (NCBI:txid13616)

Foldseek 3Di:
DVVVVVVVVVVVVVPPPPDDKDKDWPDPDDDDDPPDDDDTDIDIDDDDDDWDWDWDDDPPDDTDTQDTPVPQDHGPNDGDDDDD

Sequence (84 aa):
MTSMSILIFFILFISRTTKAQSVTQPEDQISVFEGSPVELKCTYSYSGAVYLFWYVRYPNQGLQVLLRHTSGESNKGFQATHNK

pLDDT: mean 82.51, std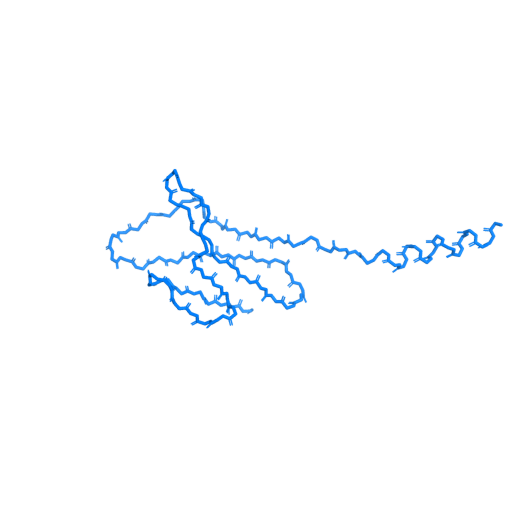 10.94, range [59.75, 96.12]

Secondary structure (DSSP, 8-state):
-HHHHHHHHHHHHH----PPPEEE---S-----TTS------EEE-SS----EEEE--TT---EEEEEGGGT--BTTB------

InterPro domains:
  IPR013783 Immunoglobulin-like fold [G3DSA:2.60.40.10] (17-84)
  IPR036179 Immunoglobulin-like domain superfamily [SSF48726] (21-74)
  IPR051287 T cell receptor variable region [PTHR19367] (7-84)

Radius of gyration: 20.8 Å; chains: 1; bounding box: 71×26×34 Å